Protein AF-A0AAV7HZ27-F1 (afdb_monomer)

pLDDT: mean 80.93, std 10.87, range [46.75, 92.25]

Structure (mmCIF, N/CA/C/O backbone):
data_AF-A0AAV7HZ27-F1
#
_entry.id   AF-A0AAV7HZ27-F1
#
loop_
_atom_site.group_PDB
_atom_site.id
_atom_site.type_symbol
_atom_site.label_atom_id
_atom_site.label_alt_id
_atom_site.label_comp_id
_atom_site.label_asym_id
_atom_site.label_entity_id
_atom_site.label_seq_id
_atom_site.pdbx_PDB_ins_code
_atom_site.Cartn_x
_atom_site.Cartn_y
_atom_site.Cartn_z
_atom_site.occupancy
_atom_site.B_iso_or_equiv
_atom_site.auth_seq_id
_atom_site.auth_comp_id
_atom_site.auth_asym_id
_atom_site.auth_atom_id
_atom_site.pdbx_PDB_model_num
ATOM 1 N N . PHE A 1 1 ? 19.121 -4.642 -15.708 1.00 48.00 1 PHE A N 1
ATOM 2 C CA . PHE A 1 1 ? 17.794 -5.267 -15.521 1.00 48.00 1 PHE A CA 1
ATOM 3 C C . PHE A 1 1 ? 16.737 -4.356 -1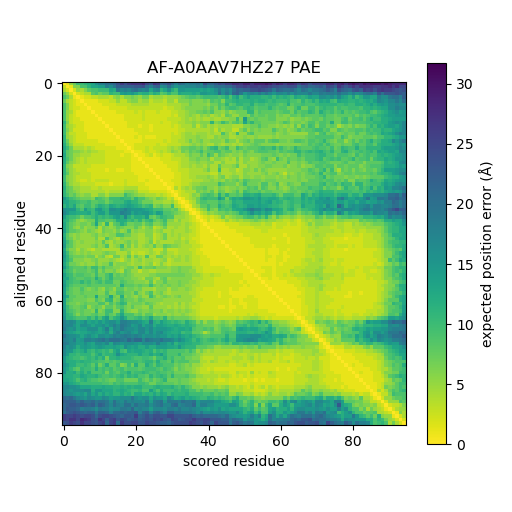6.129 1.00 48.00 1 PHE A C 1
ATOM 5 O O . PHE A 1 1 ? 16.589 -3.234 -15.661 1.00 48.00 1 PHE A O 1
ATOM 12 N N . CYS A 1 2 ? 16.123 -4.793 -17.232 1.00 52.69 2 CYS A N 1
ATOM 13 C CA . CYS A 1 2 ? 15.329 -3.962 -18.144 1.00 52.69 2 CYS A CA 1
ATOM 14 C C . CYS A 1 2 ? 14.080 -3.359 -17.472 1.00 52.69 2 CYS A C 1
ATOM 16 O O . CYS A 1 2 ? 13.409 -4.042 -16.694 1.00 52.69 2 CYS A O 1
ATOM 18 N N . SER A 1 3 ? 13.769 -2.098 -17.790 1.00 61.81 3 SER A N 1
ATOM 19 C CA . SER A 1 3 ? 12.588 -1.3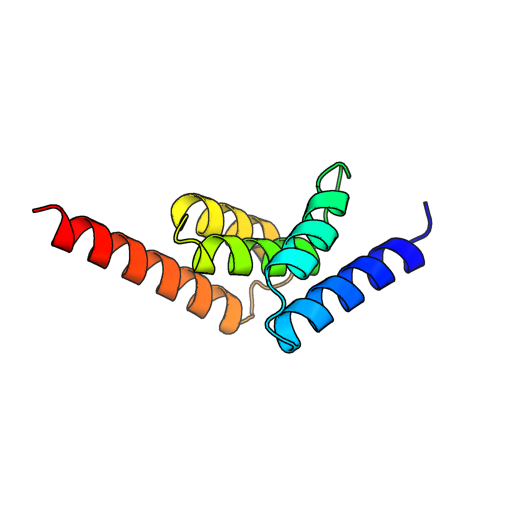69 -17.299 1.00 61.81 3 SER A CA 1
ATOM 20 C C . SER A 1 3 ? 11.277 -2.115 -17.596 1.00 61.81 3 SER A C 1
ATOM 22 O O . SER A 1 3 ? 10.378 -2.145 -16.754 1.00 61.81 3 SER A O 1
ATOM 24 N N . ASP A 1 4 ? 11.218 -2.820 -18.729 1.00 73.88 4 ASP A N 1
ATOM 25 C CA . ASP A 1 4 ? 10.021 -3.529 -19.201 1.00 73.88 4 ASP A CA 1
ATOM 26 C C . ASP A 1 4 ? 9.594 -4.673 -18.281 1.00 73.88 4 ASP A C 1
ATOM 28 O O . ASP A 1 4 ? 8.407 -4.871 -18.028 1.00 73.88 4 ASP A O 1
ATOM 32 N N . HIS A 1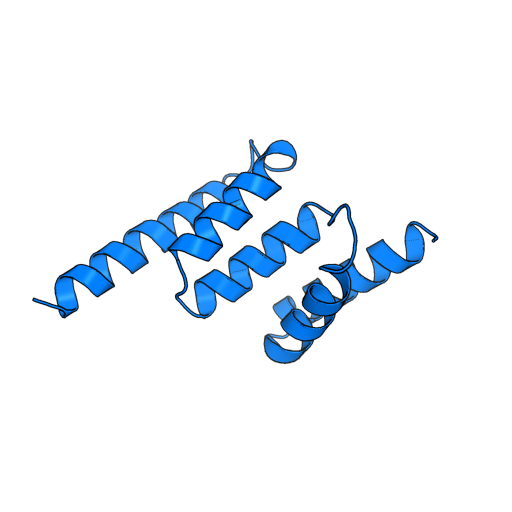 5 ? 10.557 -5.411 -17.721 1.00 79.06 5 HIS A N 1
ATOM 33 C CA . HIS A 1 5 ? 10.253 -6.508 -16.804 1.00 79.06 5 HIS A CA 1
ATOM 34 C C . HIS A 1 5 ? 9.624 -5.987 -15.506 1.00 79.06 5 HIS A C 1
ATOM 36 O O . HIS A 1 5 ? 8.665 -6.565 -15.000 1.00 79.06 5 HIS A O 1
ATOM 42 N N . LYS A 1 6 ? 10.125 -4.859 -14.984 1.00 76.94 6 LYS A N 1
ATOM 43 C CA . LYS A 1 6 ? 9.574 -4.242 -13.770 1.00 76.94 6 LYS A CA 1
ATOM 44 C C . LYS A 1 6 ? 8.160 -3.737 -14.008 1.00 76.94 6 LYS A C 1
ATOM 46 O O . LYS A 1 6 ? 7.281 -3.972 -13.185 1.00 76.94 6 LYS A O 1
ATOM 51 N N . GLU A 1 7 ? 7.931 -3.072 -15.134 1.00 82.25 7 GLU A N 1
ATOM 52 C CA . GLU A 1 7 ? 6.604 -2.574 -15.474 1.00 82.25 7 GLU A CA 1
ATOM 53 C C . GLU A 1 7 ? 5.600 -3.711 -15.714 1.00 82.25 7 GLU A C 1
ATOM 55 O O . GLU A 1 7 ? 4.458 -3.617 -15.260 1.00 82.25 7 GLU A O 1
ATOM 60 N N . ALA A 1 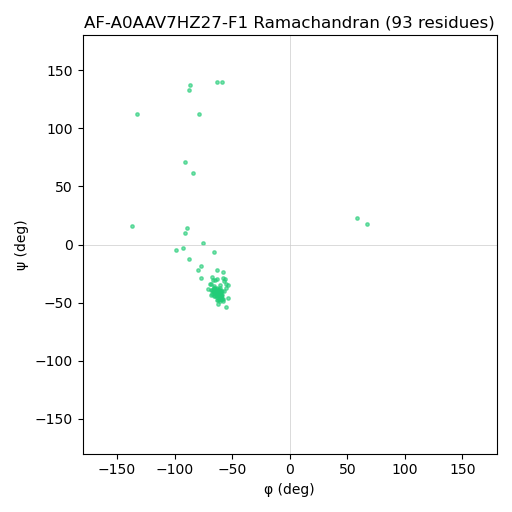8 ? 6.031 -4.818 -16.325 1.00 85.06 8 ALA A N 1
ATOM 61 C CA . ALA A 1 8 ? 5.205 -6.011 -16.493 1.00 85.06 8 ALA A CA 1
ATOM 62 C C . ALA A 1 8 ? 4.758 -6.606 -15.145 1.00 85.06 8 ALA A C 1
ATOM 64 O O . ALA A 1 8 ? 3.570 -6.873 -14.965 1.00 85.06 8 ALA A O 1
ATOM 65 N N . VAL A 1 9 ? 5.673 -6.749 -14.177 1.00 85.19 9 VAL A N 1
ATOM 66 C CA . VAL A 1 9 ? 5.343 -7.252 -12.828 1.00 85.19 9 VAL A CA 1
ATOM 67 C C . VAL A 1 9 ? 4.371 -6.312 -12.110 1.00 85.19 9 VAL A C 1
ATOM 69 O O . VAL A 1 9 ? 3.403 -6.775 -11.505 1.00 85.19 9 VAL A O 1
ATOM 72 N N . VAL A 1 10 ? 4.558 -4.991 -12.227 1.00 87.38 10 VAL A N 1
ATOM 73 C CA . VAL A 1 10 ? 3.633 -4.010 -11.635 1.00 87.38 10 VAL A CA 1
ATOM 74 C C . VAL A 1 10 ? 2.242 -4.107 -12.255 1.00 87.38 10 VAL A C 1
ATOM 76 O O . VAL A 1 10 ? 1.257 -4.168 -11.522 1.00 87.38 10 VAL A O 1
ATOM 79 N N . ARG A 1 11 ? 2.139 -4.155 -13.589 1.00 87.69 11 ARG A N 1
ATOM 80 C CA . ARG A 1 11 ? 0.846 -4.294 -14.280 1.00 87.69 11 ARG A CA 1
ATOM 81 C C . ARG A 1 11 ? 0.145 -5.598 -13.901 1.00 87.69 11 ARG A C 1
ATOM 83 O O . ARG A 1 11 ? -1.057 -5.583 -13.652 1.00 87.69 11 ARG A O 1
ATOM 90 N N . LEU A 1 12 ? 0.891 -6.696 -13.794 1.00 89.31 12 LEU A N 1
ATOM 91 C CA . LEU A 1 12 ? 0.350 -7.988 -13.381 1.00 89.31 12 LEU A CA 1
ATOM 92 C C . LEU A 1 12 ? -0.159 -7.963 -11.932 1.00 89.31 12 LEU A C 1
ATOM 94 O O . LEU A 1 12 ? -1.259 -8.439 -11.658 1.00 89.31 12 LEU A O 1
ATOM 98 N N . GLY A 1 13 ? 0.600 -7.370 -11.007 1.00 89.56 13 GLY A N 1
ATOM 99 C CA . GLY A 1 13 ? 0.171 -7.195 -9.618 1.00 89.56 13 GLY A CA 1
ATOM 100 C C . GLY A 1 13 ? -1.099 -6.345 -9.494 1.00 89.56 13 GLY A C 1
ATOM 101 O O . GLY A 1 13 ? -2.007 -6.698 -8.743 1.00 89.56 13 GLY A O 1
ATOM 102 N N . LEU A 1 14 ? -1.208 -5.265 -10.277 1.00 88.88 14 LEU A N 1
ATOM 103 C CA . LEU A 1 14 ? -2.411 -4.425 -10.325 1.00 88.88 14 LEU A CA 1
ATOM 104 C C . LEU A 1 14 ? -3.622 -5.184 -10.890 1.00 88.88 14 LEU A C 1
ATOM 106 O O . LEU A 1 14 ? -4.721 -5.053 -10.355 1.00 88.88 14 LEU A O 1
ATOM 110 N N . LEU A 1 15 ? -3.429 -6.023 -11.912 1.00 90.06 15 LEU A N 1
ATOM 111 C CA . LEU A 1 15 ? -4.493 -6.871 -12.460 1.00 90.06 15 LEU A CA 1
ATOM 112 C C . LEU A 1 15 ? -5.007 -7.882 -11.421 1.00 90.06 15 LEU A C 1
ATOM 114 O O . LEU A 1 15 ? -6.211 -8.127 -11.321 1.00 90.06 15 LEU A O 1
ATOM 118 N N . TYR A 1 16 ? -4.114 -8.442 -10.601 1.00 92.25 16 TYR A N 1
ATOM 119 C CA . TYR A 1 16 ? -4.527 -9.296 -9.488 1.00 92.25 16 TYR A CA 1
ATOM 120 C C . TYR A 1 16 ? -5.362 -8.542 -8.449 1.00 92.25 16 TYR A C 1
ATOM 122 O O . TYR A 1 16 ? -6.340 -9.099 -7.959 1.00 92.25 16 TYR A O 1
ATOM 130 N N . LEU A 1 17 ? -5.056 -7.272 -8.164 1.00 86.69 17 LEU A N 1
ATOM 131 C CA . LEU A 1 17 ? -5.909 -6.446 -7.301 1.00 86.69 17 LEU A CA 1
ATOM 132 C C . LEU A 1 17 ? -7.295 -6.210 -7.915 1.00 86.69 17 LEU A C 1
ATOM 134 O O . LEU A 1 17 ? -8.296 -6.369 -7.224 1.00 86.69 17 LEU A O 1
ATOM 138 N N . GLN A 1 18 ? -7.372 -5.903 -9.214 1.00 89.25 18 GLN A N 1
ATOM 139 C CA . GLN A 1 18 ? -8.652 -5.694 -9.912 1.00 89.25 18 GLN A CA 1
ATOM 140 C C . GLN A 1 18 ? -9.530 -6.953 -9.946 1.00 89.25 18 GLN A C 1
ATOM 142 O O . GLN A 1 18 ? -10.753 -6.857 -9.941 1.00 89.25 18 GLN A O 1
ATOM 147 N N . THR A 1 19 ? -8.909 -8.133 -9.952 1.00 91.25 19 THR A N 1
ATOM 148 C CA . THR A 1 19 ? -9.593 -9.437 -9.902 1.00 91.25 19 THR A CA 1
ATOM 149 C C . THR A 1 19 ? -9.795 -9.958 -8.472 1.00 91.25 19 THR A C 1
ATOM 151 O O . THR A 1 19 ? -10.187 -11.108 -8.286 1.00 91.25 19 THR A O 1
ATOM 154 N N . ASN A 1 20 ? -9.538 -9.123 -7.457 1.00 87.56 20 ASN A N 1
ATOM 155 C CA . ASN A 1 20 ? -9.638 -9.440 -6.029 1.00 87.56 20 ASN A CA 1
ATOM 156 C C . ASN A 1 20 ? -8.744 -10.614 -5.564 1.00 87.56 20 ASN A C 1
ATOM 158 O O . ASN A 1 20 ? -8.990 -11.244 -4.536 1.00 87.56 20 ASN A O 1
ATOM 162 N N . ASN A 1 21 ? -7.673 -10.919 -6.302 1.00 89.69 21 ASN A N 1
ATOM 163 C CA . ASN A 1 21 ? -6.695 -11.943 -5.947 1.00 89.69 21 ASN A CA 1
ATOM 164 C C . ASN A 1 21 ? -5.540 -11.348 -5.124 1.00 89.69 21 ASN A C 1
ATOM 166 O O . ASN A 1 21 ? -4.405 -11.210 -5.589 1.00 89.69 21 ASN A O 1
ATOM 170 N N . ILE A 1 22 ? -5.847 -10.984 -3.879 1.00 88.56 22 ILE A N 1
ATOM 171 C CA . ILE A 1 22 ? -4.935 -10.245 -2.994 1.00 88.56 22 ILE A CA 1
ATOM 172 C C . ILE A 1 22 ? -3.636 -11.016 -2.713 1.00 88.56 22 ILE A C 1
ATOM 174 O O . ILE A 1 22 ? -2.559 -10.423 -2.729 1.00 88.56 22 ILE A O 1
ATOM 178 N N . LEU A 1 23 ? -3.703 -12.341 -2.529 1.00 87.88 23 LEU A N 1
ATOM 179 C CA . LEU A 1 23 ? -2.521 -13.166 -2.244 1.00 87.88 23 LEU A CA 1
ATOM 180 C C . LEU A 1 23 ? -1.515 -13.147 -3.402 1.00 87.88 23 LEU A C 1
ATOM 182 O O . LEU A 1 23 ? -0.317 -12.964 -3.179 1.00 87.88 23 LEU A O 1
ATOM 186 N N . LYS A 1 24 ? -1.988 -13.297 -4.646 1.00 87.88 24 LYS A N 1
ATOM 187 C CA . LYS A 1 24 ? -1.103 -13.234 -5.816 1.00 87.88 24 LYS A CA 1
ATOM 188 C C . LYS A 1 24 ? -0.550 -11.830 -6.020 1.00 87.88 24 LYS A C 1
ATOM 190 O O . LYS A 1 24 ? 0.631 -11.697 -6.325 1.00 87.88 24 LYS A O 1
ATOM 195 N N . ALA A 1 25 ? -1.361 -10.792 -5.807 1.00 87.44 25 ALA A N 1
ATOM 196 C CA . ALA A 1 25 ? -0.884 -9.411 -5.849 1.00 87.44 25 ALA A CA 1
ATOM 197 C C . ALA A 1 25 ? 0.251 -9.183 -4.836 1.00 87.44 25 ALA A C 1
ATOM 199 O O . ALA A 1 25 ? 1.307 -8.664 -5.196 1.00 87.44 25 ALA A O 1
ATOM 200 N N . PHE A 1 26 ? 0.073 -9.653 -3.598 1.00 84.38 26 PHE A N 1
ATOM 201 C CA . PHE A 1 26 ? 1.086 -9.573 -2.549 1.00 84.38 26 PHE A CA 1
ATOM 202 C C . PHE A 1 26 ? 2.380 -10.292 -2.937 1.00 84.38 26 PHE A C 1
ATOM 204 O O . PHE A 1 26 ? 3.456 -9.724 -2.787 1.00 84.38 26 PHE A O 1
ATOM 211 N N . GLN A 1 27 ? 2.299 -11.502 -3.496 1.00 87.81 27 GLN A N 1
ATOM 212 C CA . GLN A 1 27 ? 3.481 -12.238 -3.959 1.00 87.81 27 GLN A CA 1
ATOM 213 C C . GLN A 1 27 ? 4.231 -11.497 -5.074 1.00 87.81 27 GLN A C 1
ATOM 215 O O . GLN A 1 27 ? 5.460 -11.415 -5.037 1.00 87.81 27 GLN A O 1
ATOM 220 N N . GLN A 1 28 ? 3.507 -10.925 -6.045 1.00 86.38 28 GLN A N 1
ATOM 221 C CA . GLN A 1 28 ? 4.124 -10.164 -7.134 1.00 86.38 28 GLN A CA 1
ATOM 222 C C . GLN A 1 28 ? 4.858 -8.936 -6.603 1.00 86.38 28 GLN A C 1
ATOM 224 O O . GLN A 1 28 ? 6.045 -8.759 -6.879 1.00 86.38 28 GLN A O 1
ATOM 229 N N . PHE A 1 29 ? 4.194 -8.121 -5.785 1.00 83.88 29 PHE A N 1
ATOM 230 C CA . PHE A 1 29 ? 4.829 -6.929 -5.232 1.00 83.88 29 PHE A CA 1
ATOM 231 C C . PHE A 1 29 ? 5.920 -7.257 -4.206 1.00 83.88 29 PHE A C 1
ATOM 233 O O . PHE A 1 29 ? 6.949 -6.584 -4.188 1.00 83.88 29 PHE A O 1
ATOM 240 N N . GLY A 1 30 ? 5.754 -8.329 -3.427 1.00 81.31 30 GLY A N 1
ATOM 241 C CA . GLY A 1 30 ? 6.743 -8.842 -2.481 1.00 81.31 30 GLY A CA 1
ATOM 242 C C . GLY A 1 30 ? 8.066 -9.204 -3.152 1.00 81.31 30 GLY A C 1
ATOM 243 O O . GLY A 1 30 ? 9.131 -8.851 -2.648 1.00 81.31 30 GLY A O 1
ATOM 244 N N . SER A 1 31 ? 8.009 -9.807 -4.344 1.00 79.31 31 SER A N 1
ATOM 245 C CA . SER A 1 31 ? 9.204 -10.132 -5.136 1.00 79.31 31 SER A CA 1
ATOM 246 C C . SER A 1 31 ? 10.000 -8.897 -5.588 1.00 79.31 31 SER A C 1
ATOM 248 O O . SER A 1 31 ? 11.200 -8.984 -5.849 1.00 79.31 31 SER A O 1
ATOM 250 N N . MET A 1 32 ? 9.361 -7.722 -5.642 1.00 75.00 32 MET A N 1
ATOM 251 C CA . MET A 1 32 ? 10.011 -6.465 -6.016 1.00 75.00 32 MET A CA 1
ATOM 252 C C . MET A 1 32 ? 10.663 -5.737 -4.830 1.00 75.00 32 MET A C 1
ATOM 254 O O . MET A 1 32 ? 11.450 -4.822 -5.061 1.00 75.00 32 MET A O 1
ATOM 258 N N . ILE A 1 33 ? 10.386 -6.130 -3.579 1.00 66.69 33 ILE A N 1
ATOM 259 C CA . ILE A 1 33 ? 10.909 -5.465 -2.366 1.00 66.69 33 ILE A CA 1
ATOM 260 C C . ILE A 1 33 ? 12.424 -5.622 -2.235 1.00 66.69 33 ILE A C 1
ATOM 262 O O . ILE A 1 33 ? 13.094 -4.728 -1.726 1.00 66.69 33 ILE A O 1
ATOM 266 N N . SER A 1 34 ? 12.987 -6.724 -2.734 1.00 71.31 34 SER A N 1
ATOM 267 C CA . SER A 1 34 ? 14.439 -6.937 -2.753 1.00 71.31 34 SER A CA 1
ATOM 268 C C . SER A 1 34 ? 15.181 -5.947 -3.663 1.00 71.31 34 SER A C 1
ATOM 270 O O . SER A 1 34 ? 16.409 -5.949 -3.699 1.00 71.31 34 SER A O 1
ATOM 272 N N . GLN A 1 35 ? 14.462 -5.109 -4.419 1.00 68.69 35 GLN A N 1
ATOM 273 C CA . GLN A 1 35 ? 15.056 -4.075 -5.256 1.00 68.69 35 GLN A CA 1
ATOM 274 C C . GLN A 1 35 ? 15.291 -2.785 -4.465 1.00 68.69 35 GLN A C 1
ATOM 276 O O . GLN A 1 35 ? 14.419 -2.301 -3.753 1.00 68.69 35 GLN A O 1
ATOM 281 N N . VAL A 1 36 ? 16.459 -2.177 -4.687 1.00 66.19 36 VAL A N 1
ATOM 282 C CA . VAL A 1 36 ? 16.901 -0.930 -4.036 1.00 66.19 36 VAL A CA 1
ATOM 283 C C . VAL A 1 36 ? 15.927 0.239 -4.251 1.00 66.19 36 VAL A C 1
ATOM 285 O O . VAL A 1 36 ? 15.794 1.092 -3.380 1.00 66.19 36 VAL A O 1
ATOM 288 N N . VAL A 1 37 ? 15.222 0.278 -5.388 1.00 71.00 37 VAL A N 1
ATOM 289 C CA . VAL A 1 37 ? 14.215 1.306 -5.687 1.00 71.00 37 VAL A CA 1
ATOM 290 C C . VAL A 1 37 ? 12.953 0.638 -6.213 1.00 71.00 37 VAL A C 1
ATOM 292 O O . VAL A 1 37 ? 12.940 0.074 -7.312 1.00 71.00 37 VAL A O 1
ATOM 295 N N . LEU A 1 38 ? 11.892 0.714 -5.416 1.00 75.81 38 LEU A N 1
ATOM 296 C CA . LEU A 1 38 ? 10.575 0.217 -5.770 1.00 75.81 38 LEU A CA 1
ATOM 297 C C . LEU A 1 38 ? 9.788 1.307 -6.525 1.00 75.81 38 LEU A C 1
ATOM 299 O O . LEU A 1 38 ? 9.730 2.441 -6.051 1.00 75.81 38 LEU A O 1
ATOM 303 N N . PRO A 1 39 ? 9.141 0.994 -7.662 1.00 82.94 39 PRO A N 1
ATOM 304 C CA . PRO A 1 39 ? 8.309 1.961 -8.374 1.00 82.94 39 PRO A CA 1
ATOM 305 C C . PRO A 1 39 ? 7.165 2.493 -7.499 1.00 82.94 39 PRO A C 1
ATOM 307 O O . PRO A 1 39 ? 6.492 1.710 -6.825 1.00 82.94 39 PRO A O 1
ATOM 310 N N . SER A 1 40 ? 6.860 3.793 -7.578 1.00 83.81 40 SER A N 1
ATOM 311 C CA . SER A 1 40 ? 5.826 4.431 -6.745 1.00 83.81 40 SER A CA 1
ATOM 312 C C . SER A 1 40 ? 4.458 3.747 -6.854 1.00 83.81 40 SER A C 1
ATOM 314 O O . SER A 1 40 ? 3.778 3.576 -5.847 1.00 83.81 40 SER A O 1
ATOM 316 N N . LYS A 1 41 ? 4.072 3.277 -8.052 1.00 83.75 41 LYS A N 1
ATOM 317 C CA . LYS A 1 41 ? 2.830 2.505 -8.275 1.00 83.75 41 LYS A CA 1
ATOM 318 C C . LYS A 1 41 ? 2.805 1.184 -7.502 1.00 83.75 41 LYS A C 1
ATOM 320 O O . LYS A 1 41 ? 1.781 0.834 -6.927 1.00 83.75 41 LYS A O 1
ATOM 325 N N . ALA A 1 42 ? 3.926 0.464 -7.471 1.00 84.38 42 ALA A N 1
ATOM 326 C CA . ALA A 1 42 ? 4.046 -0.781 -6.713 1.00 84.38 42 ALA A CA 1
ATOM 327 C C . ALA A 1 42 ? 4.012 -0.509 -5.204 1.00 84.38 42 ALA A C 1
ATOM 329 O O . ALA A 1 42 ? 3.379 -1.245 -4.452 1.00 84.38 42 ALA A O 1
ATOM 330 N N . MET A 1 43 ? 4.653 0.580 -4.766 1.00 87.31 43 MET A N 1
ATOM 331 C CA . MET A 1 43 ? 4.645 1.002 -3.367 1.00 87.31 43 MET A CA 1
ATOM 332 C C . MET A 1 43 ? 3.240 1.370 -2.884 1.00 87.31 43 MET A C 1
ATOM 334 O O . MET A 1 43 ? 2.831 0.931 -1.811 1.00 87.31 43 MET A O 1
ATOM 338 N N . PHE A 1 44 ? 2.490 2.111 -3.702 1.00 87.88 44 PHE A N 1
ATOM 339 C CA . PHE A 1 44 ? 1.095 2.457 -3.440 1.00 87.88 44 PHE A CA 1
ATOM 340 C C . PHE A 1 44 ? 0.207 1.206 -3.370 1.00 87.88 44 PHE A C 1
ATOM 342 O O . PHE A 1 44 ? -0.539 1.022 -2.412 1.00 87.88 44 PHE A O 1
ATOM 349 N N . ALA A 1 45 ? 0.334 0.299 -4.344 1.00 87.88 45 ALA A N 1
ATOM 350 C CA . ALA A 1 45 ? -0.430 -0.946 -4.370 1.00 87.88 45 ALA A CA 1
ATOM 351 C C . ALA A 1 45 ? -0.151 -1.836 -3.146 1.00 87.88 45 ALA A C 1
ATOM 353 O O . ALA A 1 45 ? -1.068 -2.434 -2.587 1.00 87.88 45 ALA A O 1
ATOM 354 N N . MET A 1 46 ? 1.098 -1.888 -2.676 1.00 88.12 46 MET A N 1
ATOM 355 C CA . MET A 1 46 ? 1.422 -2.579 -1.426 1.00 88.12 46 MET A CA 1
ATOM 356 C C . MET A 1 46 ? 0.828 -1.900 -0.199 1.00 88.12 46 MET A C 1
ATOM 358 O O . MET A 1 46 ? 0.308 -2.592 0.670 1.00 88.12 46 MET A O 1
ATOM 362 N N . ALA A 1 47 ? 0.887 -0.569 -0.117 1.00 89.38 47 ALA A N 1
ATOM 363 C CA . ALA A 1 47 ? 0.283 0.171 0.986 1.00 89.38 47 ALA A CA 1
ATOM 364 C C . ALA A 1 47 ? -1.220 -0.138 1.110 1.00 89.38 47 ALA A C 1
ATOM 366 O O . ALA A 1 47 ? -1.708 -0.377 2.213 1.00 89.38 47 ALA A O 1
ATOM 367 N N . TYR A 1 48 ? -1.912 -0.257 -0.025 1.00 89.12 48 TYR A N 1
ATOM 368 C CA . TYR A 1 48 ? -3.310 -0.679 -0.083 1.00 89.12 48 TYR A CA 1
ATOM 369 C C . TYR A 1 48 ? -3.534 -2.112 0.437 1.00 89.12 48 TYR A C 1
ATOM 371 O O . TYR A 1 48 ? -4.444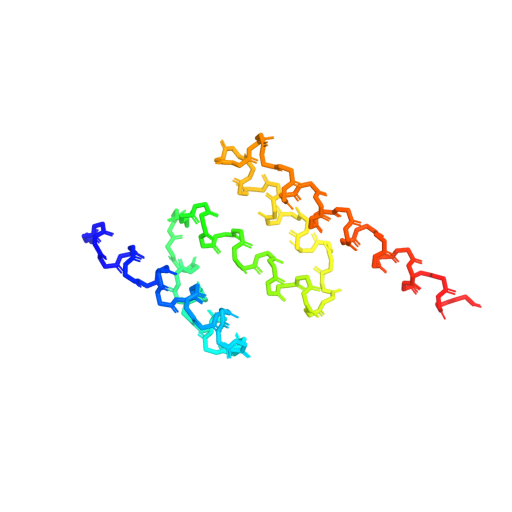 -2.349 1.232 1.00 89.12 48 TYR A O 1
ATOM 379 N N . ILE A 1 49 ? -2.681 -3.074 0.068 1.00 89.62 49 ILE A N 1
ATOM 380 C CA . ILE A 1 49 ? -2.765 -4.445 0.608 1.00 89.62 49 ILE A CA 1
ATOM 381 C C . ILE A 1 49 ? -2.582 -4.436 2.135 1.00 89.62 49 ILE A C 1
ATOM 383 O O . ILE A 1 49 ? -3.381 -5.024 2.860 1.00 89.62 49 ILE A O 1
ATOM 387 N N . ILE A 1 50 ? -1.578 -3.717 2.639 1.00 89.75 50 ILE A N 1
ATOM 388 C CA . ILE A 1 50 ? -1.288 -3.590 4.077 1.00 89.75 50 ILE A CA 1
ATOM 389 C C . ILE A 1 50 ? -2.475 -2.948 4.823 1.00 89.75 50 ILE A C 1
ATOM 391 O O . ILE A 1 50 ? -2.846 -3.388 5.914 1.00 89.75 50 ILE A O 1
ATOM 395 N N . GLN A 1 51 ? -3.130 -1.955 4.214 1.00 91.56 51 GLN A N 1
ATOM 396 C CA . GLN A 1 51 ? -4.351 -1.337 4.735 1.00 91.56 51 GLN A CA 1
ATOM 397 C C . GLN A 1 51 ? -5.515 -2.336 4.840 1.00 91.56 51 GLN A C 1
ATOM 399 O O . GLN A 1 51 ? -6.218 -2.326 5.854 1.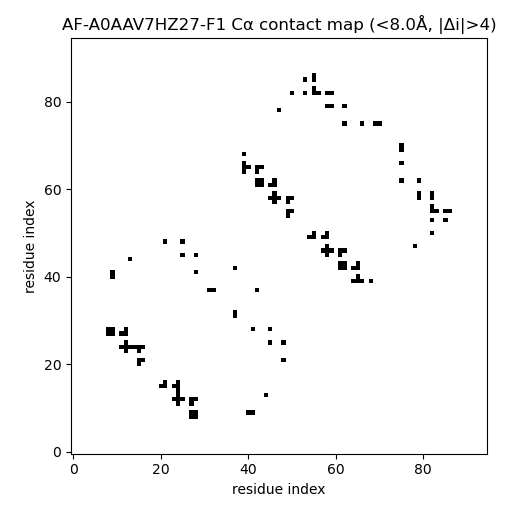00 91.56 51 GLN A O 1
ATOM 404 N N . ILE A 1 52 ? -5.719 -3.213 3.845 1.00 89.00 52 ILE A N 1
ATOM 405 C CA . ILE A 1 52 ? -6.745 -4.278 3.896 1.00 89.00 52 ILE A CA 1
ATOM 406 C C . ILE A 1 52 ? -6.467 -5.245 5.054 1.00 89.00 52 ILE A C 1
ATOM 408 O O . ILE A 1 52 ? -7.392 -5.648 5.762 1.00 89.00 52 ILE A O 1
ATOM 412 N N . HIS A 1 53 ? -5.193 -5.560 5.293 1.00 89.69 53 HIS A N 1
ATOM 413 C CA . HIS A 1 53 ? -4.745 -6.369 6.430 1.00 89.69 53 HIS A CA 1
ATOM 414 C C . HIS A 1 53 ? -4.759 -5.624 7.773 1.00 89.69 53 HIS A C 1
ATOM 416 O O . HIS A 1 53 ? -4.470 -6.219 8.807 1.00 89.69 53 HIS A O 1
ATOM 422 N N . ARG A 1 54 ? -5.188 -4.355 7.781 1.00 89.94 54 ARG A N 1
ATOM 423 C CA . ARG A 1 54 ? -5.383 -3.516 8.973 1.00 89.94 54 ARG A CA 1
ATOM 424 C C . ARG A 1 54 ? -4.099 -3.146 9.715 1.00 89.94 54 ARG A C 1
ATOM 426 O O . ARG A 1 54 ? -4.150 -2.655 10.840 1.00 89.94 54 ARG A O 1
ATOM 433 N N . GLU A 1 55 ? -2.954 -3.279 9.058 1.00 89.75 55 GLU A N 1
ATOM 434 C CA . GLU A 1 55 ? -1.660 -2.814 9.559 1.00 89.75 55 GLU A CA 1
ATOM 435 C C . GLU A 1 55 ? -1.471 -1.322 9.237 1.00 89.75 55 GLU A C 1
ATOM 437 O O . GLU A 1 55 ? -0.587 -0.904 8.486 1.00 89.75 55 GLU A O 1
ATOM 442 N N . TYR A 1 56 ? -2.365 -0.490 9.776 1.00 90.38 56 TYR A N 1
ATOM 443 C CA . TYR A 1 56 ? -2.553 0.894 9.332 1.00 90.38 56 TYR A CA 1
ATOM 444 C C . TYR A 1 56 ? -1.313 1.783 9.478 1.00 90.38 56 TYR A C 1
ATOM 446 O O . TYR A 1 56 ? -1.084 2.645 8.634 1.00 90.38 56 TYR A O 1
ATOM 454 N N . ASP A 1 57 ? -0.494 1.584 10.512 1.00 89.31 57 ASP A N 1
ATOM 455 C CA . ASP A 1 57 ? 0.736 2.364 10.702 1.00 89.31 57 ASP A CA 1
ATOM 456 C C . ASP A 1 57 ? 1.771 2.098 9.609 1.00 89.31 57 ASP A C 1
ATOM 458 O O . ASP A 1 57 ? 2.383 3.027 9.069 1.00 89.31 57 ASP A O 1
ATOM 462 N N . ILE A 1 58 ? 1.908 0.829 9.223 1.00 90.38 58 ILE A N 1
ATOM 463 C CA . ILE A 1 58 ? 2.781 0.424 8.127 1.00 90.38 58 ILE A CA 1
ATOM 464 C C . ILE A 1 58 ? 2.207 0.950 6.807 1.00 90.38 58 ILE A C 1
ATOM 466 O O . ILE A 1 58 ? 2.950 1.530 6.012 1.00 90.38 58 ILE A O 1
ATOM 470 N N . ALA A 1 59 ? 0.889 0.842 6.598 1.00 90.00 59 ALA A N 1
ATOM 471 C CA . ALA A 1 59 ? 0.222 1.347 5.397 1.00 90.00 59 ALA A CA 1
ATOM 472 C C . ALA A 1 59 ? 0.445 2.857 5.205 1.00 90.00 59 ALA A C 1
ATOM 474 O O . ALA A 1 59 ? 0.886 3.281 4.137 1.00 90.00 59 ALA A O 1
ATOM 475 N N . ILE A 1 60 ? 0.242 3.669 6.250 1.00 89.12 60 ILE A N 1
ATOM 476 C CA . ILE A 1 60 ? 0.450 5.128 6.210 1.00 89.12 60 ILE A CA 1
ATOM 477 C C . ILE A 1 60 ? 1.902 5.470 5.852 1.00 89.12 60 ILE A C 1
ATOM 479 O O . ILE A 1 60 ? 2.142 6.363 5.036 1.00 89.12 60 ILE A O 1
ATOM 483 N N . SER A 1 61 ? 2.877 4.764 6.434 1.00 90.00 61 SER A N 1
ATOM 484 C CA . SER A 1 61 ? 4.297 4.963 6.116 1.00 90.00 61 SER A CA 1
ATOM 485 C C . SER A 1 61 ? 4.587 4.704 4.631 1.00 90.00 61 SER A C 1
ATOM 487 O O . SER A 1 61 ? 5.253 5.509 3.973 1.00 90.00 61 SER A O 1
ATOM 489 N N . LYS A 1 62 ? 4.029 3.625 4.066 1.00 88.75 62 LYS A N 1
ATOM 490 C CA . LYS A 1 62 ? 4.214 3.272 2.650 1.00 88.75 62 LYS A CA 1
ATOM 491 C C . LYS A 1 62 ? 3.478 4.220 1.699 1.00 88.75 62 LYS A C 1
ATOM 493 O O . LYS A 1 62 ? 4.060 4.606 0.687 1.00 88.75 62 LYS A O 1
ATOM 498 N N . PHE A 1 63 ? 2.271 4.673 2.045 1.00 89.31 63 PHE A N 1
ATOM 499 C CA . PHE A 1 63 ? 1.555 5.695 1.276 1.00 89.31 63 PHE A CA 1
ATOM 500 C C . PHE A 1 63 ? 2.349 7.003 1.195 1.00 89.31 63 PHE A C 1
ATOM 502 O O . PHE A 1 63 ? 2.562 7.520 0.098 1.00 89.31 63 PHE A O 1
ATOM 509 N N . LYS A 1 64 ? 2.885 7.495 2.320 1.00 87.56 64 LYS A N 1
ATOM 510 C CA . LYS A 1 64 ? 3.727 8.705 2.344 1.00 87.56 64 LYS A CA 1
ATOM 511 C C . LYS A 1 64 ? 4.979 8.567 1.478 1.00 87.56 64 LYS A C 1
ATOM 513 O O . LYS A 1 64 ? 5.316 9.495 0.751 1.00 87.56 64 LYS A O 1
ATOM 518 N N . ALA A 1 65 ? 5.629 7.405 1.511 1.00 85.81 65 ALA A N 1
ATOM 519 C CA . ALA A 1 65 ? 6.811 7.137 0.695 1.00 85.81 65 ALA A CA 1
ATOM 520 C C . ALA A 1 65 ? 6.506 7.065 -0.816 1.00 85.81 65 ALA A C 1
ATOM 522 O O . ALA A 1 65 ? 7.362 7.415 -1.623 1.00 85.81 65 ALA A O 1
ATOM 523 N N . SER A 1 66 ? 5.283 6.688 -1.209 1.00 83.75 66 SER A N 1
ATOM 524 C CA . SER A 1 66 ? 4.822 6.777 -2.607 1.00 83.75 66 SER A CA 1
ATOM 525 C C . SER A 1 66 ? 4.441 8.205 -3.039 1.00 83.75 66 SER A C 1
ATOM 527 O O . SER A 1 66 ? 4.398 8.507 -4.233 1.00 83.75 66 SER A O 1
ATOM 529 N N . GLY A 1 67 ? 4.204 9.092 -2.065 1.00 73.00 67 GLY A N 1
ATOM 530 C CA . GLY A 1 67 ? 3.635 10.432 -2.217 1.00 73.00 67 GLY A CA 1
ATOM 531 C C . GLY A 1 67 ? 4.302 11.377 -3.224 1.00 73.00 67 GLY A C 1
ATOM 532 O O . GLY A 1 67 ? 3.555 12.093 -3.886 1.00 73.00 67 GLY A O 1
ATOM 533 N N . PRO A 1 68 ? 5.634 11.382 -3.443 1.00 72.44 68 PRO A N 1
ATOM 534 C CA . PRO A 1 68 ? 6.252 12.280 -4.426 1.00 72.44 68 PRO A CA 1
ATOM 535 C C . PRO A 1 68 ? 5.715 12.111 -5.856 1.00 72.44 68 PRO A C 1
ATOM 537 O O . PRO A 1 68 ? 5.791 13.037 -6.652 1.00 72.44 68 PRO A O 1
ATOM 540 N N . SER A 1 69 ? 5.164 10.938 -6.190 1.00 67.38 69 SER A N 1
ATOM 541 C CA . SER A 1 69 ? 4.574 10.656 -7.507 1.00 67.38 69 SER A CA 1
ATOM 542 C C . SER A 1 69 ? 3.046 10.785 -7.549 1.00 67.38 69 SER A C 1
ATOM 544 O O . SER A 1 69 ? 2.460 10.624 -8.615 1.00 67.38 69 SER A O 1
ATOM 546 N N . PHE A 1 70 ? 2.401 11.030 -6.404 1.00 66.12 70 PHE A N 1
ATOM 547 C CA . PHE A 1 70 ? 0.941 11.032 -6.243 1.00 66.12 70 PHE A CA 1
ATOM 548 C C . PHE A 1 70 ? 0.439 12.209 -5.392 1.00 66.12 70 PHE A C 1
ATOM 550 O O . PHE A 1 70 ? -0.689 12.170 -4.910 1.00 66.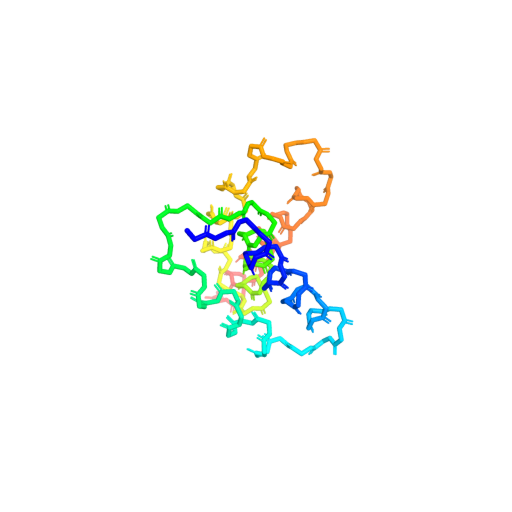12 70 PHE A O 1
ATOM 557 N N . SER A 1 71 ? 1.254 13.246 -5.177 1.00 62.84 71 SER A N 1
ATOM 558 C CA . SER A 1 71 ? 0.991 14.335 -4.222 1.00 62.84 71 SER A CA 1
ATOM 559 C C . SER A 1 71 ? -0.313 15.096 -4.486 1.00 62.84 71 SER A C 1
ATOM 561 O O . SER A 1 71 ? -0.940 15.571 -3.541 1.00 62.84 71 SER A O 1
ATOM 563 N N . GLU A 1 72 ? -0.753 15.154 -5.743 1.00 64.00 72 GLU A N 1
ATOM 564 C CA . GLU A 1 72 ? -2.015 15.780 -6.167 1.00 64.00 72 GLU A CA 1
ATOM 565 C C . GLU A 1 72 ? -3.199 14.798 -6.228 1.00 64.00 72 GLU A C 1
ATOM 567 O O . GLU A 1 72 ? -4.331 15.181 -6.517 1.00 64.00 72 GLU A O 1
ATOM 572 N N . SER A 1 73 ? -2.964 13.512 -5.959 1.00 75.38 73 SER A N 1
ATOM 573 C CA . SER A 1 73 ? -3.997 12.487 -6.051 1.00 75.38 73 SER A CA 1
ATOM 574 C C . SER A 1 73 ? -4.905 12.519 -4.823 1.00 75.38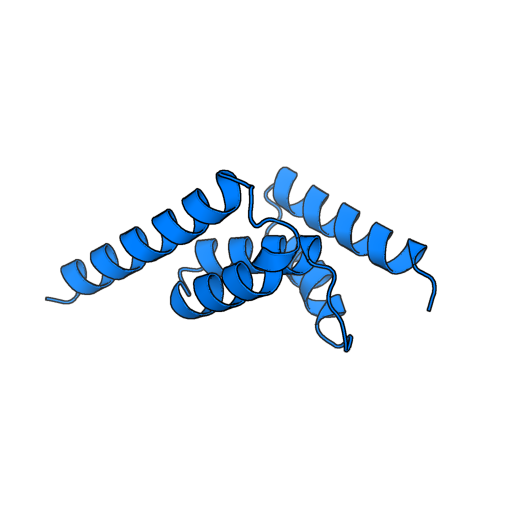 73 SER A C 1
ATOM 576 O O . SER A 1 73 ? -4.506 12.144 -3.720 1.00 75.38 73 SER A O 1
ATOM 578 N N . SER A 1 74 ? -6.167 12.895 -5.024 1.00 76.56 74 SER A N 1
ATOM 579 C CA . SER A 1 74 ? -7.220 12.792 -4.004 1.00 76.56 74 SER A CA 1
ATOM 580 C C . SER A 1 74 ? -7.385 11.363 -3.466 1.00 76.56 74 SER A C 1
ATOM 582 O O . SER A 1 74 ? -7.712 11.178 -2.294 1.00 76.56 74 SER A O 1
ATOM 584 N N . TYR A 1 75 ? -7.088 10.351 -4.287 1.00 79.88 75 TYR A N 1
ATOM 585 C CA . TYR A 1 75 ? -7.138 8.938 -3.908 1.00 79.88 75 TYR A CA 1
ATOM 586 C C . TYR A 1 75 ? -6.120 8.579 -2.816 1.00 79.88 75 TYR A C 1
ATOM 588 O O . TYR A 1 75 ? -6.479 7.900 -1.857 1.00 79.88 75 TYR A O 1
ATOM 596 N N . LEU A 1 76 ? -4.886 9.096 -2.895 1.00 82.31 76 LEU A N 1
ATOM 597 C CA . LEU A 1 76 ? -3.857 8.869 -1.871 1.00 82.31 76 LEU A CA 1
ATOM 598 C C . LEU A 1 76 ? -4.315 9.372 -0.497 1.00 82.31 76 LEU A C 1
ATOM 600 O O . LEU A 1 76 ? -4.185 8.674 0.509 1.00 82.31 76 LEU A O 1
ATOM 604 N N . TRP A 1 77 ? -4.865 10.586 -0.452 1.00 84.62 77 TRP A N 1
ATOM 605 C CA . TRP A 1 77 ? -5.346 11.185 0.791 1.00 84.62 77 TRP A CA 1
ATOM 606 C C . TRP A 1 77 ? -6.582 10.472 1.339 1.00 84.62 77 TRP A C 1
ATOM 608 O O . TRP A 1 77 ? -6.700 10.326 2.557 1.00 84.62 77 TRP A O 1
ATOM 618 N N . ASN A 1 78 ? -7.458 9.969 0.464 1.00 87.62 78 ASN A N 1
ATOM 619 C CA . ASN A 1 78 ? -8.580 9.125 0.864 1.00 87.62 78 ASN A CA 1
ATOM 620 C C . ASN A 1 78 ? -8.102 7.837 1.555 1.00 87.62 78 ASN A C 1
ATOM 622 O O . ASN A 1 78 ? -8.556 7.534 2.657 1.00 87.62 78 ASN A O 1
ATOM 626 N N . ASP A 1 79 ? -7.142 7.119 0.968 1.00 88.50 79 ASP A N 1
ATOM 627 C CA . ASP A 1 79 ? -6.630 5.868 1.544 1.00 88.50 79 ASP A CA 1
ATOM 628 C C . ASP A 1 79 ? -5.886 6.092 2.873 1.00 88.50 79 ASP A C 1
ATOM 630 O O . ASP A 1 79 ? -6.072 5.340 3.838 1.00 88.50 79 ASP A O 1
ATOM 634 N N . ILE A 1 80 ? -5.126 7.189 2.989 1.00 86.44 80 ILE A N 1
ATOM 635 C CA . ILE A 1 80 ? -4.539 7.628 4.266 1.00 86.44 80 ILE A CA 1
ATOM 636 C C . ILE A 1 80 ? -5.641 7.933 5.296 1.00 86.44 80 ILE A C 1
ATOM 638 O O . ILE A 1 80 ? -5.539 7.519 6.454 1.00 86.44 80 ILE A O 1
ATOM 642 N N . GLY A 1 81 ? -6.711 8.622 4.889 1.00 86.25 81 GLY A N 1
ATOM 643 C CA . GLY A 1 81 ? -7.864 8.923 5.739 1.00 86.25 81 GLY A CA 1
ATOM 644 C C . GLY A 1 81 ? -8.560 7.663 6.261 1.00 86.25 81 GLY A C 1
ATOM 645 O O . GLY A 1 81 ? -8.838 7.557 7.458 1.00 86.25 81 GLY A O 1
ATOM 646 N N . VAL A 1 82 ? -8.763 6.661 5.400 1.00 88.31 82 VAL A N 1
ATOM 647 C CA . VAL A 1 82 ? -9.313 5.354 5.795 1.00 88.31 82 VAL A CA 1
ATOM 648 C C . VAL A 1 82 ? -8.418 4.668 6.830 1.00 88.31 82 VAL A C 1
ATOM 650 O O . VAL A 1 82 ? -8.937 4.111 7.801 1.00 88.31 82 VAL A O 1
ATOM 653 N N . CYS A 1 83 ? -7.090 4.741 6.684 1.00 88.81 83 CYS A N 1
ATOM 654 C CA . CYS A 1 83 ? -6.163 4.203 7.682 1.00 88.81 83 CYS A CA 1
ATOM 655 C C . CYS A 1 83 ? -6.331 4.884 9.051 1.00 88.81 83 CYS A C 1
ATOM 657 O O . CYS A 1 83 ? -6.413 4.195 10.070 1.00 88.81 83 CYS A O 1
ATOM 659 N N . PHE A 1 84 ? -6.441 6.218 9.094 1.00 86.94 84 PHE A N 1
ATOM 660 C CA . PHE A 1 84 ? -6.679 6.950 10.345 1.00 86.94 84 PHE A CA 1
ATOM 661 C C . PHE A 1 84 ? -8.003 6.555 11.009 1.00 86.94 84 PHE A C 1
ATOM 663 O O . PHE A 1 84 ? -8.021 6.243 12.201 1.00 86.94 84 PHE A O 1
ATOM 670 N N . ILE A 1 85 ? -9.099 6.493 10.245 1.00 86.94 85 ILE A N 1
ATOM 671 C CA . ILE A 1 85 ? -10.407 6.054 10.759 1.00 86.94 85 ILE A CA 1
ATOM 672 C C . ILE A 1 85 ? -10.317 4.626 11.316 1.00 86.94 85 ILE A C 1
ATOM 674 O O . ILE A 1 85 ? -10.843 4.349 12.395 1.00 86.94 85 ILE A O 1
ATOM 678 N N . GLY A 1 86 ? -9.629 3.727 10.604 1.00 83.31 86 GLY A N 1
ATOM 679 C CA . GLY A 1 86 ? -9.376 2.356 11.042 1.00 83.31 86 GLY A CA 1
ATOM 680 C C . GLY A 1 86 ? -8.703 2.311 12.411 1.00 83.31 86 GLY A C 1
ATOM 681 O O . GLY A 1 86 ? -9.255 1.719 13.337 1.00 83.31 86 GLY A O 1
ATOM 682 N N . LYS A 1 87 ? -7.573 3.009 12.579 1.00 81.50 87 LYS A N 1
ATOM 683 C CA . LYS A 1 87 ? -6.850 3.078 13.861 1.00 81.50 87 LYS A CA 1
ATOM 684 C C . LYS A 1 87 ? -7.738 3.523 15.024 1.00 81.50 87 LYS A C 1
ATOM 686 O O . LYS A 1 87 ? -7.721 2.893 16.078 1.00 81.50 87 LYS A O 1
ATOM 691 N N . HIS A 1 88 ? -8.533 4.577 14.836 1.00 76.44 88 HIS A N 1
ATOM 692 C CA . HIS A 1 88 ? -9.420 5.082 15.887 1.00 76.44 88 HIS A CA 1
ATOM 693 C C . HIS A 1 88 ? -10.536 4.095 16.251 1.00 76.44 88 HIS A C 1
ATOM 695 O O . HIS A 1 88 ? -10.862 3.965 17.429 1.00 76.44 88 HIS A O 1
ATOM 701 N N . LYS A 1 89 ? -11.082 3.350 15.280 1.00 66.75 89 LYS A N 1
ATOM 702 C CA . LYS A 1 89 ? -12.059 2.283 15.555 1.00 66.75 89 LYS A CA 1
ATOM 703 C C . LYS A 1 89 ? -11.451 1.140 16.369 1.00 66.75 89 LYS A C 1
ATOM 705 O O . LYS A 1 89 ? -12.106 0.649 17.280 1.00 66.75 89 LYS A O 1
ATOM 710 N N . PHE A 1 90 ? -10.209 0.744 16.089 1.00 60.31 90 PHE A N 1
ATOM 711 C CA . PHE A 1 90 ? -9.527 -0.289 16.880 1.00 60.31 90 PHE A CA 1
ATOM 712 C C . PHE A 1 90 ? -9.248 0.160 18.317 1.00 60.31 90 PHE A C 1
ATOM 714 O O . PHE A 1 90 ? -9.506 -0.603 19.240 1.00 60.31 90 PHE A O 1
ATOM 721 N N . LEU A 1 91 ? -8.812 1.408 18.516 1.00 61.09 91 LEU A N 1
ATOM 722 C CA . LEU A 1 91 ? -8.605 1.972 19.856 1.00 61.09 91 LEU A CA 1
ATOM 723 C C . LEU A 1 91 ? -9.908 2.112 20.663 1.00 61.09 91 LEU A C 1
ATOM 725 O O . LEU A 1 91 ? -9.876 2.041 21.890 1.00 61.09 91 LEU A O 1
ATOM 729 N N . ALA A 1 92 ? -11.041 2.335 19.991 1.00 61.22 92 ALA A N 1
ATOM 730 C CA . ALA A 1 92 ? -12.351 2.444 20.633 1.00 61.22 92 ALA A CA 1
ATOM 731 C C . ALA A 1 92 ? -12.941 1.085 21.046 1.00 61.22 92 ALA A C 1
ATOM 733 O O . ALA A 1 92 ? -13.698 1.033 22.004 1.00 61.22 92 ALA A O 1
ATOM 734 N N . VAL A 1 93 ? -12.601 0.000 20.342 1.00 58.97 93 VAL A N 1
ATOM 735 C CA . VAL A 1 93 ? -13.042 -1.369 20.676 1.00 58.97 93 VAL A CA 1
ATOM 736 C C . VAL A 1 93 ? -12.206 -1.983 21.808 1.00 58.97 93 VAL A C 1
ATOM 738 O O . VAL A 1 93 ? -12.661 -2.901 22.478 1.00 58.97 93 VAL A O 1
ATOM 741 N N . SER A 1 94 ? -10.988 -1.486 22.042 1.00 55.34 94 SER A N 1
ATOM 742 C CA . SER A 1 94 ? -10.083 -1.978 23.090 1.00 55.34 94 SER A CA 1
ATOM 743 C C . SER A 1 94 ? -10.239 -1.285 24.458 1.00 55.34 94 SER A C 1
ATOM 745 O O . SER A 1 94 ? -9.331 -1.391 25.282 1.00 55.34 94 SER A O 1
ATOM 747 N N . LYS A 1 95 ? -11.324 -0.535 24.687 1.00 46.75 95 LYS A N 1
ATOM 748 C CA . LYS A 1 95 ? -11.675 0.102 25.969 1.00 46.75 95 LYS A CA 1
ATOM 749 C C . LYS A 1 95 ? -12.983 -0.468 26.490 1.00 46.75 95 LYS A C 1
ATOM 751 O O . LYS A 1 95 ? -13.067 -0.626 27.725 1.00 46.75 95 LYS A O 1
#

Radius of gyration: 14.08 Å; Cα contacts (8 Å, |Δi|>4): 74; chains: 1; bounding box: 31×29×45 Å

Foldseek 3Di:
DDPVVLVVLLVVLVVCVVVVVLVVSCVSLVVCPPDPDRQLSSLLSVLLSCVVVLVLVVSLVSLVVSCVVCVVPPVSVVSNVSSVVSVVVVVVVVD

Nearest PDB structures (foldseek):
  7azv-assembly1_B  TM=8.585E-01  e=4.684E-02  Shigella flexneri
  7ayw-assembly1_A  TM=8.221E-01  e=1.165E-01  Shigella flexneri
  2xcc-assembly1_B  TM=7.893E-01  e=1.165E-01  Pseudomonas aeruginosa
  8arb-assembly1_A  TM=8.116E-01  e=3.437E-01  Yersinia enterocolitica
  7qij-ass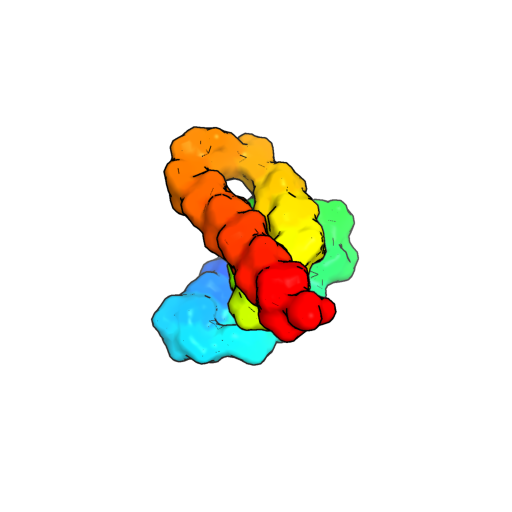embly2_JC  TM=7.803E-01  e=3.437E-01  Yersinia enterocolitica

Mean predicted aligned error: 7.89 Å

Organism: Cotesia glomerata (NCBI:txid32391)

Solvent-accessible surface area (backbone atoms only — not comparable to full-atom values): 5265 Å² total; per-residue (Å²): 134,64,70,65,62,55,51,50,49,43,54,51,22,51,50,24,50,77,70,68,36,55,68,60,18,48,52,46,50,54,69,45,62,85,42,98,74,66,56,46,70,48,38,37,55,48,17,52,54,34,41,75,73,62,44,32,72,61,14,47,54,32,39,59,73,20,26,90,83,40,75,86,40,68,65,57,57,47,56,48,49,52,32,53,55,49,54,54,53,55,60,62,73,74,109

Sequence (95 aa):
FCSDHKEAVVRLGLLYLQTNNILKAFQQFGSMISQVVLPSKAMFAMAYIIQIHREYDIAISKFKASGPSFSESSYLWNDIGVCFIGKHKFLAVSK

Secondary structure (DSSP, 8-state):
--HHHHHHHHHHHHHHHHTT-HHHHHHHHHHHTTSSS--HHHHHHHHHHHHHTT-HHHHHHHHHHHGGGTTT-HHHHHHHHHHHHHHHHHHHHT-